Protein AF-A0A960HMH3-F1 (afdb_monomer_lite)

pLDDT: mean 83.12, std 11.48, range [54.91, 97.62]

Structure (mmCIF, N/CA/C/O backbone):
data_AF-A0A960HMH3-F1
#
_entry.id   AF-A0A960HMH3-F1
#
loop_
_atom_site.group_PDB
_atom_site.id
_atom_site.type_symbol
_atom_site.label_atom_id
_atom_site.label_alt_id
_atom_site.label_comp_id
_atom_site.label_asym_id
_atom_site.label_entity_id
_atom_site.label_seq_id
_atom_site.pdbx_PDB_ins_code
_atom_site.Cartn_x
_atom_site.Cartn_y
_atom_site.Cartn_z
_atom_site.occupancy
_atom_site.B_iso_or_equiv
_atom_site.auth_seq_id
_atom_site.auth_comp_id
_atom_site.auth_asym_id
_atom_site.auth_atom_id
_atom_site.pdbx_PDB_model_num
ATOM 1 N N . MET A 1 1 ? 10.661 -0.307 -27.577 1.00 81.06 1 MET A N 1
ATOM 2 C CA . MET A 1 1 ? 9.368 0.267 -27.137 1.00 81.06 1 MET A CA 1
ATOM 3 C C . MET A 1 1 ? 8.320 -0.780 -26.775 1.00 81.06 1 MET A C 1
ATOM 5 O O . MET A 1 1 ? 7.529 -0.519 -25.886 1.00 81.06 1 MET A O 1
ATOM 9 N N . LEU A 1 2 ? 8.334 -1.978 -27.368 1.00 91.44 2 LEU A N 1
ATOM 10 C CA . LEU A 1 2 ? 7.369 -3.036 -27.022 1.00 91.44 2 LEU A CA 1
ATOM 11 C C . LEU A 1 2 ? 7.582 -3.636 -25.620 1.00 91.44 2 LEU A C 1
ATOM 13 O O . LEU A 1 2 ? 6.615 -3.900 -24.919 1.00 91.44 2 LEU A O 1
ATOM 17 N N . LEU A 1 3 ? 8.840 -3.780 -25.184 1.00 92.62 3 LEU A N 1
ATOM 18 C CA . LEU A 1 3 ? 9.184 -4.299 -23.855 1.00 92.62 3 LEU A CA 1
ATOM 19 C C . LEU A 1 3 ? 8.564 -3.493 -22.690 1.00 92.62 3 LEU A C 1
ATOM 21 O O . LEU A 1 3 ? 7.887 -4.103 -21.864 1.00 92.62 3 LEU A O 1
ATOM 25 N N . PRO A 1 4 ? 8.723 -2.153 -22.604 1.00 92.31 4 PRO A N 1
ATOM 26 C CA . PRO A 1 4 ? 8.107 -1.385 -21.521 1.00 92.31 4 PRO A CA 1
ATOM 27 C 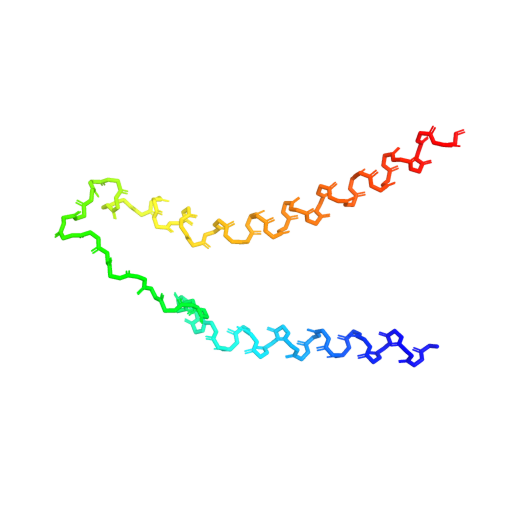C . PRO A 1 4 ? 6.575 -1.401 -21.589 1.00 92.31 4 PRO A C 1
ATOM 29 O O . PRO A 1 4 ? 5.927 -1.467 -20.551 1.00 92.31 4 PRO A O 1
ATOM 32 N N . VAL A 1 5 ? 5.986 -1.412 -22.790 1.00 96.69 5 VAL A N 1
ATOM 33 C CA . VAL A 1 5 ? 4.526 -1.506 -22.962 1.00 96.69 5 VAL A CA 1
ATOM 34 C C . VAL A 1 5 ? 3.997 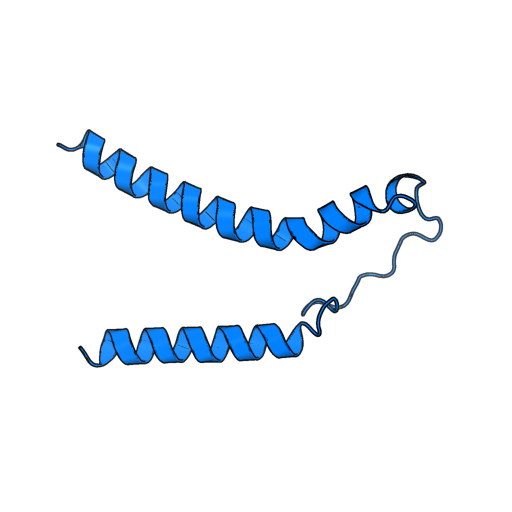-2.841 -22.434 1.00 96.69 5 VAL A C 1
ATOM 36 O O . VAL A 1 5 ? 3.022 -2.858 -21.686 1.00 96.69 5 VAL A O 1
ATOM 39 N N . ALA A 1 6 ? 4.666 -3.949 -22.761 1.00 95.69 6 ALA A N 1
ATOM 40 C CA . ALA A 1 6 ? 4.302 -5.271 -22.262 1.00 95.69 6 ALA A CA 1
ATOM 41 C C . ALA A 1 6 ? 4.439 -5.364 -20.733 1.00 95.69 6 ALA A C 1
ATOM 43 O O . ALA A 1 6 ? 3.558 -5.911 -20.071 1.00 95.69 6 ALA A O 1
ATOM 4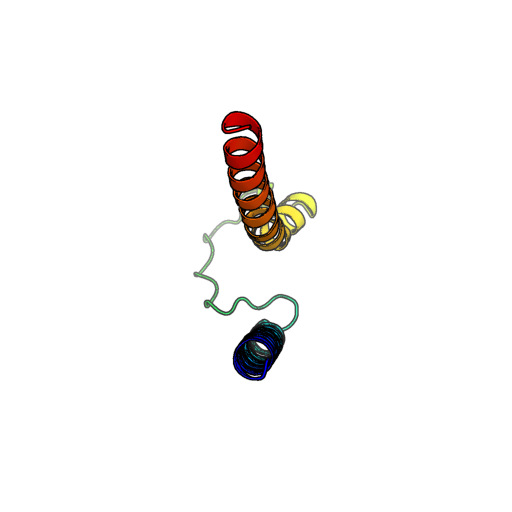4 N N . ALA A 1 7 ? 5.500 -4.781 -20.164 1.00 95.19 7 ALA A N 1
ATOM 45 C CA . ALA A 1 7 ? 5.698 -4.739 -18.717 1.00 95.19 7 ALA A CA 1
ATOM 46 C C . ALA A 1 7 ? 4.593 -3.939 -18.007 1.00 95.19 7 ALA A C 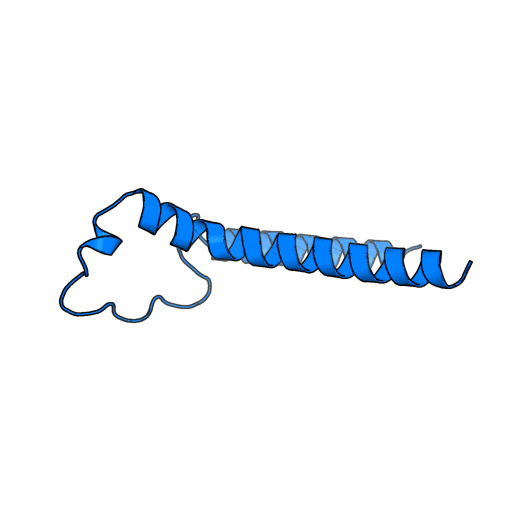1
ATOM 48 O O . ALA A 1 7 ? 4.018 -4.422 -17.033 1.00 95.19 7 ALA A O 1
ATOM 49 N N . ILE A 1 8 ? 4.243 -2.753 -18.519 1.00 95.81 8 ILE A N 1
ATOM 50 C CA . ILE A 1 8 ? 3.164 -1.921 -17.965 1.00 95.81 8 ILE A CA 1
ATOM 51 C C . ILE A 1 8 ? 1.821 -2.651 -18.046 1.00 95.81 8 ILE A C 1
ATOM 53 O O . ILE A 1 8 ? 1.105 -2.711 -17.048 1.00 95.81 8 ILE A O 1
ATOM 57 N N . ALA A 1 9 ? 1.492 -3.239 -19.199 1.00 96.50 9 ALA A N 1
ATOM 58 C CA . ALA A 1 9 ? 0.254 -3.993 -19.376 1.00 96.50 9 ALA A CA 1
ATOM 59 C C . ALA A 1 9 ? 0.180 -5.190 -18.413 1.00 96.50 9 ALA A C 1
ATOM 61 O O . ALA A 1 9 ? -0.853 -5.408 -17.781 1.00 96.50 9 ALA A O 1
ATOM 62 N N . GLY A 1 10 ? 1.288 -5.918 -18.239 1.00 96.38 10 GLY A N 1
ATOM 63 C CA . GLY A 1 10 ? 1.388 -7.017 -17.280 1.00 96.38 10 GLY A CA 1
ATOM 64 C C . GLY A 1 10 ? 1.147 -6.556 -15.841 1.00 96.38 10 GLY A C 1
ATOM 65 O O . GLY A 1 10 ? 0.297 -7.120 -15.151 1.00 96.38 10 GLY A O 1
ATOM 66 N N . CYS A 1 11 ? 1.828 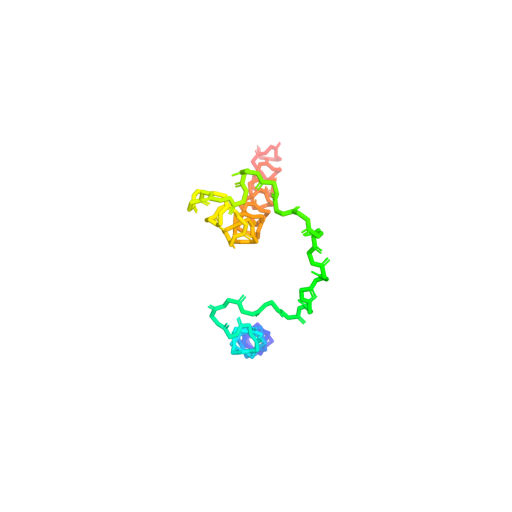-5.491 -15.406 1.00 93.94 11 CYS A N 1
ATOM 67 C CA . CYS A 1 11 ? 1.636 -4.900 -14.079 1.00 93.94 11 CYS A CA 1
ATOM 68 C C . CYS A 1 11 ? 0.198 -4.411 -13.861 1.00 93.94 11 CYS A C 1
ATOM 70 O O . CYS A 1 11 ? -0.363 -4.636 -12.790 1.00 93.94 11 CYS A O 1
ATOM 72 N N . TRP A 1 12 ? -0.409 -3.778 -14.868 1.00 93.62 12 TRP A N 1
ATOM 73 C CA . TRP A 1 12 ? -1.789 -3.297 -14.811 1.00 93.62 12 TRP A CA 1
ATOM 74 C C . TRP A 1 12 ? -2.782 -4.445 -14.626 1.00 93.62 12 TRP A C 1
ATOM 76 O O . TRP A 1 12 ? -3.612 -4.410 -13.719 1.00 93.62 12 TRP A O 1
ATOM 86 N N . VAL A 1 13 ? -2.672 -5.492 -15.450 1.00 94.12 13 VAL A N 1
ATOM 87 C CA . VAL A 1 13 ? -3.531 -6.681 -15.352 1.00 94.12 13 VAL A CA 1
ATOM 88 C C . VAL A 1 13 ? -3.387 -7.332 -13.981 1.00 94.12 13 VAL A C 1
ATOM 90 O O . VAL A 1 13 ? -4.394 -7.671 -13.358 1.00 94.12 13 VAL A O 1
ATOM 93 N N . LEU A 1 14 ? -2.153 -7.463 -13.486 1.00 88.88 14 LEU A N 1
ATOM 94 C CA . LEU A 1 14 ? -1.888 -8.019 -12.164 1.00 88.88 14 LEU A CA 1
ATOM 95 C C . LEU A 1 14 ? -2.534 -7.166 -11.064 1.00 88.88 14 LEU A C 1
ATOM 97 O O . LEU A 1 14 ? -3.186 -7.707 -10.175 1.00 88.88 14 LEU A O 1
ATOM 101 N N . ALA A 1 15 ? -2.398 -5.841 -11.146 1.00 86.44 15 ALA A N 1
ATOM 102 C CA . ALA A 1 15 ? -2.968 -4.907 -10.182 1.00 86.44 15 ALA A CA 1
ATOM 103 C C . ALA A 1 15 ? -4.499 -4.992 -10.134 1.00 86.44 15 ALA A C 1
ATOM 105 O O . ALA A 1 15 ? -5.056 -5.103 -9.044 1.00 86.44 15 ALA A O 1
ATOM 106 N N . VAL A 1 16 ? -5.173 -5.008 -11.289 1.00 85.25 16 VAL A N 1
ATOM 107 C CA . VAL A 1 16 ? -6.640 -5.135 -11.366 1.00 85.25 16 VAL A CA 1
ATOM 108 C C . VAL A 1 16 ? -7.099 -6.492 -10.830 1.00 85.25 16 VAL A C 1
ATOM 110 O O . VAL A 1 16 ? -8.006 -6.553 -10.007 1.00 85.25 16 VAL A O 1
ATOM 113 N N . ARG A 1 17 ? -6.420 -7.582 -11.204 1.00 84.50 17 ARG A N 1
ATOM 114 C CA . ARG A 1 17 ? -6.705 -8.940 -10.703 1.00 84.50 17 ARG A CA 1
ATOM 115 C C . ARG A 1 17 ? -6.575 -9.043 -9.184 1.00 84.50 17 ARG A C 1
ATOM 117 O O . ARG A 1 17 ? -7.406 -9.661 -8.525 1.00 84.50 17 ARG A O 1
ATOM 124 N N . LEU A 1 18 ? -5.526 -8.439 -8.631 1.00 81.56 18 LEU A N 1
ATOM 125 C CA . LEU A 1 18 ? -5.294 -8.383 -7.189 1.00 81.56 18 LEU A CA 1
ATOM 126 C C . LEU A 1 18 ? -6.309 -7.475 -6.484 1.00 81.56 18 LEU A C 1
ATOM 128 O O . LEU A 1 18 ? -6.634 -7.740 -5.331 1.00 81.56 18 LEU A O 1
ATOM 132 N N . ALA A 1 19 ? -6.785 -6.415 -7.142 1.00 79.00 19 ALA A N 1
ATOM 133 C CA . ALA A 1 19 ? -7.801 -5.516 -6.605 1.00 79.00 19 ALA A CA 1
ATOM 134 C C . ALA A 1 19 ? -9.179 -6.192 -6.532 1.00 79.00 19 ALA A C 1
ATOM 136 O O . ALA A 1 19 ? -9.806 -6.125 -5.477 1.00 79.00 19 ALA A O 1
ATOM 137 N N . ASP A 1 20 ? -9.589 -6.912 -7.581 1.00 75.88 20 ASP A N 1
ATOM 138 C CA . ASP A 1 20 ? -10.830 -7.701 -7.595 1.00 75.88 20 ASP A CA 1
ATOM 139 C C . ASP A 1 20 ? -10.808 -8.794 -6.519 1.00 75.88 20 ASP A C 1
ATOM 141 O O . ASP A 1 20 ? -11.739 -8.919 -5.732 1.00 75.88 20 ASP A O 1
ATOM 145 N N . HIS A 1 21 ? -9.706 -9.543 -6.393 1.00 69.62 21 HIS A N 1
ATOM 146 C CA . HIS A 1 21 ? -9.577 -10.556 -5.335 1.00 69.62 21 HIS A CA 1
ATOM 147 C C . HIS A 1 21 ? -9.500 -9.982 -3.913 1.00 69.62 21 HIS A C 1
ATOM 149 O O . HIS A 1 21 ? -9.586 -10.741 -2.948 1.00 69.62 21 HIS A O 1
ATOM 155 N N . ARG A 1 22 ? -9.317 -8.664 -3.761 1.00 69.44 22 ARG A N 1
ATOM 156 C CA . ARG A 1 22 ? -9.307 -7.977 -2.462 1.00 69.44 22 ARG A CA 1
ATOM 157 C C . ARG A 1 22 ? -10.671 -7.450 -2.023 1.00 69.44 22 ARG A C 1
ATOM 159 O O . ARG A 1 22 ? -10.690 -6.691 -1.049 1.00 69.44 22 ARG A O 1
ATOM 166 N N . ASP A 1 23 ? -11.748 -7.812 -2.733 1.00 64.25 23 ASP A N 1
ATOM 167 C CA . ASP A 1 23 ? -13.166 -7.563 -2.414 1.00 64.25 23 ASP A CA 1
ATOM 168 C C . ASP A 1 23 ? -13.350 -6.482 -1.347 1.00 64.25 23 ASP A C 1
ATOM 170 O O . ASP A 1 23 ? -13.517 -6.802 -0.173 1.00 64.25 23 ASP A O 1
ATOM 174 N N . LEU A 1 24 ? -13.178 -5.210 -1.739 1.00 57.91 24 LEU A N 1
ATOM 175 C CA . LEU A 1 24 ? -13.414 -3.975 -0.966 1.00 57.91 24 LEU A CA 1
ATOM 176 C C . LEU A 1 24 ? -13.319 -4.103 0.580 1.00 57.91 24 LEU A C 1
ATOM 178 O O . LEU A 1 24 ? -14.149 -3.555 1.303 1.00 57.91 24 LEU A O 1
ATOM 182 N N . GLY A 1 25 ? -12.322 -4.826 1.114 1.00 56.56 25 GLY A N 1
ATOM 183 C CA . GLY A 1 25 ? -12.235 -5.129 2.552 1.00 56.56 25 GLY A CA 1
ATOM 184 C C . GLY A 1 25 ? -11.767 -6.541 2.932 1.00 56.56 25 GLY A C 1
ATOM 185 O O . GLY A 1 25 ? -11.223 -6.709 4.029 1.00 56.56 25 GLY A O 1
ATOM 186 N N . ALA A 1 26 ? -11.894 -7.541 2.056 1.00 60.59 26 ALA A N 1
ATOM 187 C CA . ALA A 1 26 ? -11.343 -8.878 2.274 1.00 60.59 26 ALA A CA 1
ATOM 188 C C . ALA A 1 26 ? -9.881 -8.933 1.797 1.00 60.59 26 ALA A C 1
ATOM 190 O O . ALA A 1 26 ? -9.559 -8.756 0.629 1.00 60.59 26 ALA A O 1
ATOM 191 N N . GLY A 1 27 ? -8.933 -9.130 2.714 1.00 64.62 27 GLY A N 1
ATOM 192 C CA . GLY A 1 27 ? -7.527 -9.266 2.328 1.00 64.62 27 GLY A CA 1
ATOM 193 C C . GLY A 1 27 ? -7.279 -10.528 1.489 1.00 64.62 27 GLY A C 1
ATOM 194 O O . GLY A 1 27 ? -7.892 -11.554 1.745 1.00 64.62 27 GLY A O 1
ATOM 195 N N . LEU A 1 28 ? -6.287 -10.490 0.582 1.00 70.50 28 LEU A N 1
ATOM 196 C CA . LEU A 1 28 ? -5.761 -11.681 -0.129 1.00 70.50 28 LEU A CA 1
ATOM 197 C C . LEU A 1 28 ? -5.312 -12.801 0.822 1.00 70.50 28 LEU A C 1
ATOM 199 O O . LEU A 1 28 ? -5.184 -13.955 0.435 1.00 70.50 28 LEU A O 1
ATOM 203 N N . ILE A 1 29 ? -5.013 -12.431 2.065 1.00 73.62 29 ILE A N 1
ATOM 204 C CA . ILE A 1 29 ? -4.622 -13.335 3.133 1.00 73.62 29 ILE A CA 1
ATOM 205 C C . ILE A 1 29 ? -5.811 -13.446 4.075 1.00 73.62 29 ILE A C 1
ATOM 207 O O . ILE A 1 29 ? -6.268 -12.430 4.611 1.00 73.62 29 ILE A O 1
ATOM 211 N N . ALA A 1 30 ? -6.258 -14.681 4.305 1.00 70.81 30 ALA A N 1
ATOM 212 C CA . ALA A 1 30 ? -7.328 -14.987 5.240 1.00 70.81 30 ALA A CA 1
ATOM 213 C C . ALA A 1 30 ? -7.081 -14.288 6.595 1.00 70.81 30 ALA A C 1
ATOM 215 O O . ALA A 1 30 ? -5.983 -14.397 7.162 1.00 70.81 30 ALA A O 1
ATOM 216 N N . PRO A 1 31 ? -8.071 -13.553 7.134 1.00 69.19 31 PRO A N 1
ATOM 217 C CA . PRO A 1 31 ? -7.952 -12.956 8.452 1.00 69.19 31 PRO A CA 1
ATOM 218 C C . PRO A 1 31 ? -7.702 -14.047 9.496 1.00 69.19 31 PRO A C 1
ATOM 220 O O . PRO A 1 31 ? -8.441 -15.021 9.591 1.00 69.19 31 PRO A O 1
ATOM 223 N N . ARG A 1 32 ? -6.655 -13.876 10.305 1.00 73.19 32 ARG A N 1
ATOM 224 C CA . ARG A 1 32 ? -6.390 -14.746 11.459 1.00 73.19 32 ARG A CA 1
ATOM 225 C C . ARG A 1 32 ? -7.558 -14.638 12.439 1.00 73.19 32 ARG A C 1
ATOM 227 O O . ARG A 1 32 ? -8.052 -13.526 12.646 1.00 73.19 32 ARG A O 1
ATOM 234 N N . SER A 1 33 ? -7.946 -15.745 13.080 1.00 72.56 33 SER A N 1
ATOM 235 C CA . SER A 1 33 ? -8.936 -15.722 14.163 1.00 72.56 33 SER A CA 1
ATOM 236 C C . SER A 1 33 ? -8.522 -14.673 15.199 1.00 72.56 33 SER A C 1
ATOM 238 O O . SER A 1 33 ? -7.425 -14.737 15.762 1.00 72.56 33 SER A O 1
ATOM 240 N N . GLY A 1 34 ? -9.364 -13.654 15.374 1.00 72.12 34 GLY A N 1
ATOM 241 C CA . GLY A 1 34 ? -9.108 -12.555 16.298 1.00 72.12 34 GLY A CA 1
ATOM 242 C C . GLY A 1 34 ? -9.034 -13.033 17.749 1.00 72.12 34 GLY A C 1
ATOM 243 O O . GLY A 1 34 ? -9.367 -14.169 18.076 1.00 72.12 34 GLY A O 1
ATOM 244 N N . ARG A 1 35 ? -8.587 -12.151 18.647 1.00 71.69 35 ARG A N 1
ATOM 245 C CA . ARG A 1 35 ? -8.539 -12.459 20.083 1.00 71.69 35 ARG A CA 1
ATOM 246 C C . ARG A 1 35 ? -9.962 -12.673 20.633 1.00 71.69 35 ARG A C 1
ATOM 248 O O . ARG A 1 35 ? -10.846 -11.911 20.247 1.00 71.69 35 ARG A O 1
ATOM 255 N N . PRO A 1 36 ? -10.172 -13.616 21.578 1.00 73.75 36 PRO A N 1
ATOM 256 C CA . PRO A 1 36 ? -11.494 -13.916 22.148 1.00 73.75 36 PRO A CA 1
ATOM 257 C C . PRO A 1 36 ? -12.178 -12.719 22.820 1.00 73.75 36 PRO A C 1
ATOM 259 O O . PRO A 1 36 ? -13.399 -12.651 22.883 1.00 73.75 36 PRO A O 1
ATOM 262 N N . ARG A 1 37 ? -11.390 -11.758 23.317 1.00 74.31 37 ARG A N 1
ATOM 263 C CA . ARG A 1 37 ? -11.864 -10.441 23.752 1.00 74.31 37 ARG A CA 1
ATOM 264 C C . ARG A 1 37 ? -11.254 -9.371 22.857 1.00 74.31 37 ARG A C 1
ATOM 266 O O . ARG A 1 37 ? -10.029 -9.267 22.760 1.00 74.31 37 ARG A O 1
ATOM 273 N N . ALA A 1 38 ? -12.107 -8.569 22.227 1.00 69.12 38 ALA A N 1
ATOM 274 C CA . ALA A 1 38 ? -11.678 -7.360 21.543 1.00 69.12 38 ALA A CA 1
ATOM 275 C C . ALA A 1 38 ? -11.147 -6.361 22.583 1.00 69.12 38 ALA A C 1
ATOM 277 O O . ALA A 1 38 ? -11.790 -6.113 23.602 1.00 69.12 38 ALA A O 1
ATOM 278 N N . THR A 1 39 ? -9.961 -5.798 22.354 1.00 72.25 39 THR A N 1
ATOM 279 C CA . THR A 1 39 ? -9.471 -4.686 23.176 1.00 72.25 39 THR A CA 1
ATOM 280 C C . THR A 1 39 ? -10.309 -3.441 22.880 1.00 72.25 39 THR A C 1
ATOM 282 O O . THR A 1 39 ? -10.733 -3.251 21.742 1.00 72.25 39 THR A O 1
ATOM 285 N N . GLY A 1 40 ? -10.527 -2.562 23.868 1.00 70.75 40 GLY A N 1
ATOM 286 C CA . GLY A 1 40 ? -11.314 -1.328 23.683 1.00 70.75 40 GLY A CA 1
ATOM 287 C C . GLY A 1 40 ? -10.797 -0.424 22.554 1.00 70.75 40 GLY A C 1
ATOM 288 O O . GLY A 1 40 ? -11.567 0.291 21.928 1.00 70.75 40 GLY A O 1
ATOM 289 N N . ALA A 1 41 ? -9.511 -0.544 22.205 1.00 68.94 41 ALA A N 1
ATOM 290 C CA . ALA A 1 41 ? -8.923 0.105 21.039 1.00 68.94 41 ALA A CA 1
ATOM 291 C C . ALA A 1 41 ? -9.555 -0.335 19.703 1.00 68.94 41 ALA A C 1
ATOM 293 O O . ALA A 1 41 ? -9.569 0.456 18.777 1.00 68.94 41 ALA A O 1
ATOM 294 N N . LEU A 1 42 ? -10.096 -1.554 19.575 1.00 70.44 42 LEU A N 1
ATOM 295 C CA . LEU A 1 42 ? -10.824 -1.995 18.373 1.00 70.44 42 LEU A CA 1
ATOM 296 C C . LEU A 1 42 ? -12.293 -1.543 18.347 1.00 70.44 42 LEU A C 1
ATOM 298 O O . LEU A 1 42 ? -12.957 -1.760 17.336 1.00 70.44 42 LEU A O 1
ATOM 302 N N . ALA A 1 43 ? -12.798 -0.928 19.420 1.00 77.88 43 ALA A N 1
ATOM 303 C CA . ALA A 1 43 ? -14.168 -0.421 19.477 1.00 77.88 43 ALA A CA 1
ATOM 304 C C . ALA A 1 43 ? -14.318 0.974 18.840 1.00 77.88 43 ALA A C 1
ATOM 306 O O . ALA A 1 43 ? -15.435 1.475 18.737 1.00 77.88 43 ALA A O 1
ATOM 307 N N . SER A 1 44 ? -13.217 1.608 18.411 1.00 82.81 44 SER A N 1
ATOM 308 C CA . SER A 1 44 ? -13.251 2.930 17.786 1.00 82.81 44 SER A CA 1
ATOM 309 C C . SER A 1 44 ? -13.168 2.862 16.251 1.00 82.81 44 SER A C 1
ATOM 311 O O . SER A 1 44 ? -12.421 2.047 15.695 1.00 82.81 44 SER A O 1
ATOM 313 N N . PRO A 1 45 ? -13.859 3.770 15.534 1.00 82.12 45 PRO A N 1
ATOM 314 C CA . PRO A 1 45 ? -13.749 3.877 14.078 1.00 82.12 45 PRO A CA 1
ATOM 315 C C . PRO A 1 45 ? -12.326 4.247 13.629 1.00 82.12 45 PRO A C 1
ATOM 317 O O . PRO A 1 45 ? -11.861 3.786 12.592 1.00 82.12 45 PRO A O 1
ATOM 320 N N . THR A 1 46 ? -11.583 5.006 14.438 1.00 88.06 46 THR A N 1
ATOM 321 C CA . THR A 1 46 ? -10.197 5.402 14.140 1.00 88.06 46 THR A CA 1
ATOM 322 C C . THR A 1 46 ? -9.245 4.212 14.048 1.00 88.06 46 THR A C 1
ATOM 324 O O . THR A 1 46 ? -8.413 4.155 13.140 1.00 88.06 46 THR A O 1
ATOM 327 N N . A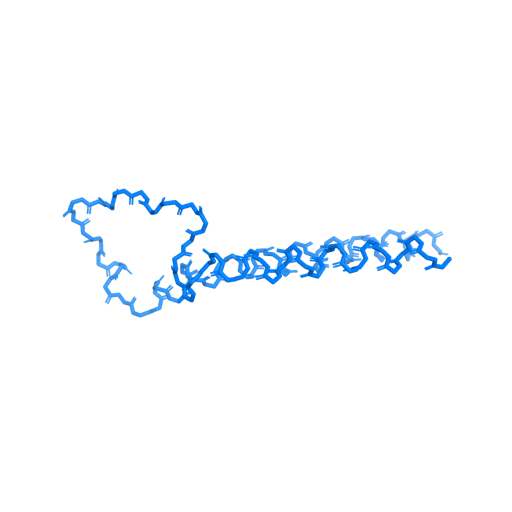LA A 1 47 ? -9.378 3.224 14.933 1.00 84.06 47 ALA A N 1
ATOM 328 C CA . ALA A 1 47 ? -8.544 2.028 14.882 1.00 84.06 47 ALA A CA 1
ATOM 329 C C . ALA A 1 47 ? -8.838 1.165 13.651 1.00 84.06 47 ALA A C 1
ATOM 331 O O . ALA A 1 47 ? -7.927 0.537 13.101 1.00 84.06 47 ALA A O 1
ATOM 332 N N . LEU A 1 48 ? -10.091 1.155 13.187 1.00 82.50 48 LEU A N 1
ATOM 333 C CA . LEU A 1 48 ? -10.463 0.502 11.936 1.00 82.50 48 LEU A CA 1
ATOM 334 C C . LEU A 1 48 ? -9.813 1.206 10.739 1.00 82.50 48 LEU A C 1
ATOM 336 O O . LEU A 1 48 ? -9.167 0.536 9.931 1.00 82.50 48 LEU A O 1
ATOM 340 N N . THR A 1 49 ? -9.891 2.538 10.671 1.00 87.75 49 THR A N 1
ATOM 341 C CA . THR A 1 49 ? -9.265 3.330 9.600 1.00 87.75 49 THR A CA 1
ATOM 342 C C . THR A 1 49 ? -7.764 3.075 9.522 1.00 87.75 49 THR A C 1
ATOM 344 O O . THR A 1 49 ? -7.255 2.749 8.453 1.00 87.75 49 THR A O 1
ATOM 347 N N . VAL A 1 50 ? -7.048 3.107 10.650 1.00 86.44 50 VAL A N 1
ATOM 348 C CA . VAL A 1 50 ? -5.603 2.812 10.676 1.00 86.44 50 VAL A CA 1
ATOM 349 C C . VAL A 1 50 ? -5.314 1.398 10.158 1.00 86.44 50 VAL A C 1
ATOM 351 O O . VAL A 1 50 ? -4.386 1.199 9.372 1.00 86.44 50 VAL A O 1
ATOM 354 N N . ARG A 1 51 ? -6.118 0.398 10.540 1.00 82.81 51 ARG A N 1
ATOM 355 C CA . ARG A 1 51 ? -5.936 -0.992 10.083 1.00 82.81 51 ARG A CA 1
ATOM 356 C C . ARG A 1 51 ? -6.177 -1.177 8.588 1.00 82.81 51 ARG A C 1
ATOM 358 O O . ARG A 1 51 ? -5.508 -2.031 7.997 1.00 82.81 51 ARG A O 1
ATOM 365 N N . LEU A 1 52 ? -7.108 -0.425 8.006 1.00 81.56 52 LEU A N 1
ATOM 366 C CA . LEU A 1 52 ? -7.403 -0.455 6.573 1.00 81.56 52 LEU A CA 1
ATOM 367 C C . LEU A 1 52 ? -6.345 0.323 5.780 1.00 81.56 52 LEU A C 1
ATOM 369 O O . LEU A 1 52 ? -5.790 -0.191 4.810 1.00 81.56 52 LEU A O 1
ATOM 373 N N . GLN A 1 53 ? -5.990 1.522 6.240 1.00 86.88 53 GLN A N 1
ATOM 374 C CA . GLN A 1 53 ? -5.129 2.446 5.503 1.00 86.88 53 GLN A CA 1
ATOM 375 C C . GLN A 1 53 ? -3.640 2.113 5.608 1.00 86.88 53 GLN A C 1
ATOM 377 O O . GLN A 1 53 ? -2.875 2.486 4.722 1.00 86.88 53 GLN A O 1
ATOM 382 N N . ARG A 1 54 ? -3.206 1.372 6.640 1.00 85.75 54 ARG A N 1
ATOM 383 C CA . ARG A 1 54 ? -1.786 1.015 6.840 1.00 85.75 54 ARG A CA 1
ATOM 384 C C . ARG A 1 54 ? -1.122 0.424 5.597 1.00 85.75 54 ARG A C 1
ATOM 386 O O . ARG A 1 54 ? 0.025 0.741 5.329 1.00 85.75 54 ARG A O 1
ATOM 393 N N . GLY A 1 55 ? -1.823 -0.421 4.837 1.00 84.38 55 GLY A N 1
ATOM 394 C CA . GLY A 1 55 ? -1.257 -1.042 3.637 1.00 84.38 55 GLY A CA 1
ATOM 395 C C . GLY A 1 55 ? -0.989 -0.014 2.541 1.00 84.38 55 GLY A C 1
ATOM 396 O O . GLY A 1 55 ? 0.071 -0.036 1.925 1.00 84.38 55 GLY A O 1
ATOM 397 N N . LEU A 1 56 ? -1.924 0.922 2.360 1.00 85.31 56 LEU A N 1
ATOM 398 C CA . LEU A 1 56 ? -1.794 2.031 1.420 1.00 85.31 56 LEU A CA 1
ATOM 399 C C . LEU A 1 56 ? -0.655 2.969 1.836 1.00 85.31 56 LEU A C 1
ATOM 401 O O . LEU A 1 56 ? 0.191 3.294 1.010 1.00 85.31 56 LEU A O 1
ATOM 405 N N . VAL A 1 57 ? -0.609 3.355 3.115 1.00 91.94 57 VAL A N 1
ATOM 406 C CA . VAL A 1 57 ? 0.421 4.252 3.663 1.00 91.94 57 VAL A CA 1
ATOM 407 C C . VAL A 1 57 ? 1.810 3.630 3.548 1.00 91.94 57 VAL A C 1
ATOM 409 O O . VAL A 1 57 ? 2.734 4.303 3.106 1.00 91.94 57 VAL A O 1
ATOM 412 N N . LEU A 1 58 ? 1.965 2.348 3.894 1.00 90.81 58 LEU A N 1
ATOM 413 C CA . LEU A 1 58 ? 3.246 1.649 3.765 1.00 90.81 58 LEU A CA 1
ATOM 414 C C . LEU A 1 58 ? 3.661 1.498 2.297 1.00 90.81 58 LEU A C 1
ATOM 416 O O . LEU A 1 58 ? 4.817 1.748 1.970 1.00 90.81 58 LEU A O 1
ATOM 420 N N . GLY A 1 59 ? 2.726 1.137 1.412 1.00 87.25 59 GLY A N 1
ATOM 421 C CA . GLY A 1 59 ? 2.997 1.002 -0.019 1.00 87.25 59 GLY A CA 1
ATOM 422 C C . GLY A 1 59 ? 3.470 2.317 -0.636 1.00 87.25 59 GLY A C 1
ATOM 423 O O . GLY A 1 59 ? 4.592 2.397 -1.134 1.00 87.25 59 GLY A O 1
ATOM 424 N N . TRP A 1 60 ? 2.660 3.371 -0.530 1.00 92.44 60 TRP A N 1
ATOM 425 C CA . TRP A 1 60 ? 3.016 4.692 -1.052 1.00 92.44 60 TRP A CA 1
ATOM 426 C C . TRP A 1 60 ? 4.247 5.279 -0.371 1.00 92.44 60 TRP A C 1
ATOM 428 O O . TRP A 1 60 ? 5.151 5.754 -1.054 1.00 92.44 60 TRP A O 1
ATOM 438 N N . GLY A 1 61 ? 4.314 5.202 0.960 1.00 97.06 61 GLY A N 1
ATOM 439 C CA . GLY A 1 61 ? 5.444 5.706 1.734 1.00 97.06 61 GLY A CA 1
ATOM 440 C C . GLY A 1 61 ? 6.762 5.061 1.317 1.00 97.06 61 GLY A C 1
ATOM 441 O O . GLY A 1 61 ? 7.748 5.769 1.139 1.00 97.06 61 GLY A O 1
ATOM 442 N N . SER A 1 62 ? 6.775 3.746 1.076 1.00 96.12 62 SER A N 1
ATOM 443 C CA . SER A 1 62 ? 7.974 3.050 0.592 1.00 96.12 62 SER A CA 1
ATOM 444 C C . SER A 1 62 ? 8.406 3.511 -0.803 1.00 96.12 62 SER A C 1
ATOM 446 O O . SER A 1 62 ? 9.591 3.756 -1.015 1.00 96.12 62 SER A O 1
ATOM 448 N N . GLY A 1 63 ? 7.460 3.706 -1.730 1.00 94.62 63 GLY A N 1
ATOM 449 C CA . GLY A 1 63 ? 7.749 4.202 -3.077 1.00 94.62 63 GLY A CA 1
ATOM 450 C C . GLY A 1 63 ? 8.294 5.630 -3.070 1.00 94.62 63 GLY A C 1
ATOM 451 O O . GLY A 1 63 ? 9.299 5.906 -3.720 1.00 94.62 63 GLY A O 1
ATOM 452 N N . VAL A 1 64 ? 7.681 6.521 -2.286 1.00 97.44 64 VAL A N 1
ATOM 453 C CA . VAL A 1 64 ? 8.140 7.912 -2.131 1.00 97.44 64 VAL A CA 1
ATOM 454 C C . VAL A 1 64 ? 9.515 7.965 -1.467 1.00 97.44 64 VAL A C 1
ATOM 456 O O . VAL A 1 64 ? 10.384 8.694 -1.937 1.00 97.44 64 VAL A O 1
ATOM 459 N N . ALA A 1 65 ? 9.740 7.175 -0.414 1.00 97.56 65 ALA A N 1
ATOM 460 C CA . ALA A 1 65 ? 11.034 7.105 0.258 1.00 97.56 65 ALA A CA 1
ATOM 461 C C . ALA A 1 65 ? 12.132 6.587 -0.681 1.00 97.56 65 ALA A C 1
ATOM 463 O O . ALA A 1 65 ? 13.202 7.186 -0.761 1.00 97.56 65 ALA A O 1
ATOM 464 N N . PHE A 1 66 ? 11.858 5.516 -1.432 1.00 97.62 66 PHE A N 1
ATOM 465 C CA . PHE A 1 66 ? 12.788 4.978 -2.423 1.00 97.62 66 PHE A CA 1
ATOM 466 C C . PHE A 1 66 ? 13.113 6.005 -3.512 1.00 97.62 66 PHE A C 1
ATOM 468 O O . PHE A 1 66 ? 14.282 6.236 -3.813 1.00 97.62 66 PHE A O 1
ATOM 475 N N . LEU A 1 67 ? 12.094 6.670 -4.059 1.00 96.50 67 LEU A N 1
ATOM 476 C CA . LEU A 1 67 ? 12.279 7.706 -5.069 1.00 96.50 67 LEU A CA 1
ATOM 477 C C . LEU A 1 67 ? 13.116 8.874 -4.526 1.00 96.50 67 LEU A C 1
ATOM 479 O O . LEU A 1 67 ? 14.042 9.332 -5.192 1.00 96.50 67 LEU A O 1
ATOM 483 N N . GLY A 1 68 ? 12.832 9.316 -3.298 1.00 95.81 68 GLY A N 1
ATOM 484 C CA . GLY A 1 68 ? 13.595 10.359 -2.616 1.00 95.81 68 GLY A CA 1
ATOM 485 C C . GLY A 1 68 ? 15.064 9.984 -2.410 1.00 95.81 68 GLY A C 1
ATOM 486 O O . GLY A 1 68 ? 15.934 10.816 -2.647 1.00 95.81 68 GLY A O 1
ATOM 487 N N . LEU A 1 69 ? 15.354 8.731 -2.042 1.00 96.50 69 LEU A N 1
ATOM 488 C CA . LEU A 1 69 ? 16.727 8.224 -1.933 1.00 96.50 69 LEU A CA 1
ATOM 489 C C . LEU A 1 69 ? 17.459 8.251 -3.278 1.00 96.50 69 LEU A C 1
ATOM 491 O O . LEU A 1 69 ? 18.598 8.711 -3.335 1.00 96.50 69 LEU A O 1
ATOM 495 N N . VAL A 1 70 ? 16.810 7.798 -4.356 1.00 95.88 70 VAL A N 1
ATOM 496 C CA . VAL A 1 70 ? 17.390 7.816 -5.710 1.00 95.88 70 VAL A CA 1
ATOM 497 C C . VAL A 1 70 ? 17.720 9.246 -6.131 1.00 95.88 70 VAL A C 1
ATOM 499 O O . VAL A 1 70 ? 18.851 9.518 -6.530 1.00 95.88 70 VAL A O 1
ATOM 502 N N . TYR A 1 71 ? 16.771 10.174 -5.998 1.00 94.88 71 TYR A N 1
ATOM 503 C CA . TYR A 1 71 ? 17.018 11.575 -6.339 1.00 94.88 71 TYR A CA 1
ATOM 504 C C . TYR A 1 71 ? 18.078 12.217 -5.442 1.00 94.88 71 TYR A C 1
ATOM 506 O O . TYR A 1 71 ? 18.932 12.936 -5.947 1.00 94.88 71 TYR A O 1
ATOM 514 N N . GLY A 1 72 ? 18.071 11.936 -4.138 1.00 92.44 72 GLY A N 1
ATOM 515 C CA . GLY A 1 72 ? 19.089 12.435 -3.213 1.00 92.44 72 GLY A CA 1
ATOM 516 C C . GLY A 1 72 ? 20.500 11.990 -3.600 1.00 92.44 72 GLY A C 1
ATOM 517 O O . GLY A 1 72 ? 21.412 12.812 -3.633 1.00 92.44 72 GLY A O 1
ATOM 518 N N . ALA A 1 73 ? 20.668 10.716 -3.964 1.00 91.50 73 ALA A N 1
ATOM 519 C CA . ALA A 1 73 ? 21.945 10.178 -4.424 1.00 91.50 73 ALA A CA 1
ATOM 520 C C . ALA A 1 73 ? 22.419 10.838 -5.731 1.00 91.50 73 ALA A C 1
ATOM 522 O O . ALA A 1 73 ? 23.589 11.213 -5.839 1.00 91.50 73 ALA A O 1
ATOM 523 N N . LEU A 1 74 ? 21.510 11.037 -6.692 1.00 92.88 74 LEU A N 1
ATOM 524 C CA . LEU A 1 74 ? 21.807 11.720 -7.957 1.00 92.88 74 LEU A CA 1
ATOM 525 C C . LEU A 1 74 ? 22.230 13.178 -7.734 1.00 92.88 74 LEU A C 1
ATOM 527 O O . LEU A 1 74 ? 23.201 13.631 -8.328 1.00 92.88 74 LEU A O 1
ATOM 531 N N . THR A 1 75 ? 21.549 13.900 -6.844 1.00 90.31 75 THR A N 1
ATOM 532 C CA . THR A 1 75 ? 21.915 15.285 -6.517 1.00 90.31 75 THR A CA 1
ATOM 533 C C . THR A 1 75 ? 23.229 15.360 -5.745 1.00 90.31 75 THR A C 1
ATOM 535 O O . THR A 1 75 ? 23.982 16.299 -5.939 1.00 90.31 75 THR A O 1
ATOM 538 N N . SER A 1 76 ? 23.538 14.380 -4.890 1.00 76.06 76 SER A N 1
ATOM 539 C CA . SER A 1 76 ? 24.814 14.353 -4.158 1.00 76.06 76 SER A CA 1
ATOM 540 C C . SER A 1 76 ? 26.035 14.041 -5.031 1.00 76.06 76 SER A C 1
ATOM 542 O O . SER A 1 76 ? 27.162 14.238 -4.590 1.00 76.06 76 SER A O 1
ATOM 544 N N . THR A 1 77 ? 25.815 13.504 -6.236 1.00 71.44 77 THR A N 1
ATOM 545 C CA . THR A 1 77 ? 26.878 13.145 -7.189 1.00 71.44 77 THR A CA 1
ATOM 546 C C . THR A 1 77 ? 27.122 14.208 -8.264 1.00 71.44 77 THR A C 1
ATOM 548 O O . THR A 1 77 ? 28.079 14.065 -9.024 1.00 71.44 77 THR A O 1
ATOM 551 N N . MET A 1 78 ? 26.293 15.257 -8.316 1.00 54.91 78 MET A N 1
ATOM 552 C CA . MET A 1 78 ? 26.453 16.454 -9.157 1.00 54.91 78 MET A CA 1
ATOM 553 C C . MET A 1 78 ? 27.080 17.586 -8.344 1.00 54.91 78 MET A C 1
ATOM 555 O O . MET A 1 78 ? 27.915 18.314 -8.921 1.00 54.91 78 MET A O 1
#

Sequence (78 aa):
MLLPVAAIAGCWVLAVRLADHRDLGAGLIAPRSGRPRATGALASPTALTVRLQRGLVLGWGSGVAFLGLVYGALTSTM

Foldseek 3Di:
DVVVVVVVVVVVVVVVVLVVCCPVPNHPDHDDDDDPDDDVCVVDPVSVCCVVCVVVCCVVVVVVVVVVVVVVVVVVVD

Radius of gyration: 18.75 Å; chains: 1; bounding box: 41×32×51 Å

Secondary structure (DSSP, 8-state):
-HHHHHHHHHHHHHHHHHHHTTGGG--SSPPPPPPSS--GGGGSHHHHHHHHHHHHHHHHHHHHHHHHHHHHHHHHT-